Protein AF-A0A7V3F9A2-F1 (afdb_monomer_lite)

Secondary structure (DSSP, 8-state):
---HHHHHHHHHHHHHHHHHHHHHHHHHHH-STT--S-HHHHHHHHHHHHHHHHHHHHHTTT---HHHHHHHHHHHHHHHHHHHHHHHHHHHHHTTEEEEEETTTTEEEEEE-----HHHHHHHHHHHHHHHHHHHHHHHT-

Sequence (142 aa):
MTTRADKFRQAALAYVGLGILVILLTLVAGTSPQRGTPPLVGLLIGAVFVALFGVIMYAYGWVTSRWAKRAIAVLAGIFVFTNGLRTLQYFINFLGYRFELNFSAMKVAIHPSEFSFPIIFLICALLMAFITYMLARAAWDL

Foldseek 3Di:
DQDLLNLLLVLLVLLLVLLVVLLVLQVVLCPPPPDPDDVVVVSVVSNVCSVVLSVLSNCLVVDPDPVSVVVNLVVLVVVLVVLLVLLVQLQLVLVQWGWDCDPVVRDTDIHGHPGPPNVSSNVSSVSSVVSSVSSVVSSVVD

Structure (mmCIF, N/CA/C/O backbone):
data_AF-A0A7V3F9A2-F1
#
_entry.id   AF-A0A7V3F9A2-F1
#
loop_
_atom_site.group_PDB
_atom_site.id
_atom_site.type_symbol
_atom_site.label_atom_id
_atom_site.label_alt_id
_atom_site.label_comp_id
_atom_site.label_asym_id
_atom_site.label_entity_id
_atom_site.label_seq_id
_atom_site.pdbx_PDB_ins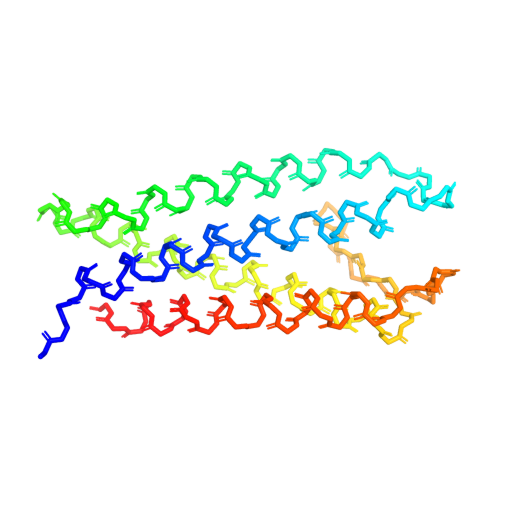_code
_atom_site.Cartn_x
_atom_site.Cartn_y
_atom_site.Cartn_z
_atom_site.occupancy
_atom_site.B_iso_or_equiv
_atom_site.auth_seq_id
_atom_site.auth_comp_id
_atom_site.auth_asym_id
_atom_site.auth_atom_id
_atom_site.pdbx_PDB_model_num
ATOM 1 N N . MET A 1 1 ? -15.171 16.436 15.450 1.00 48.03 1 MET A N 1
ATOM 2 C CA . MET A 1 1 ? -14.103 15.523 15.918 1.00 48.03 1 MET A CA 1
ATOM 3 C C . MET A 1 1 ? -14.335 14.156 15.286 1.00 48.03 1 MET A C 1
ATOM 5 O O . MET A 1 1 ? -15.351 13.550 15.584 1.00 48.03 1 MET A O 1
ATOM 9 N N . THR A 1 2 ? -13.472 13.689 14.380 1.00 59.34 2 THR A N 1
ATOM 10 C CA . THR A 1 2 ? -13.544 12.311 13.844 1.00 59.34 2 THR A CA 1
ATOM 11 C C . THR A 1 2 ? -12.987 11.340 14.880 1.00 59.34 2 THR A C 1
ATOM 13 O O . THR A 1 2 ? -11.871 11.559 15.364 1.00 59.34 2 THR A O 1
ATOM 16 N N . THR A 1 3 ? -13.721 10.284 15.228 1.00 71.12 3 THR A N 1
ATOM 17 C CA . THR A 1 3 ? -13.232 9.291 16.195 1.00 71.12 3 THR A CA 1
ATOM 18 C C . THR A 1 3 ? -12.093 8.463 15.588 1.00 71.12 3 THR A C 1
ATOM 20 O O . THR A 1 3 ? -11.932 8.403 14.367 1.00 71.12 3 THR A O 1
ATOM 23 N N . ARG A 1 4 ? -11.276 7.797 16.420 1.00 69.25 4 ARG A N 1
ATOM 24 C CA . ARG A 1 4 ? -10.210 6.900 15.922 1.00 69.25 4 ARG A CA 1
ATOM 25 C C . ARG A 1 4 ? -10.773 5.810 14.998 1.00 69.25 4 ARG A C 1
ATOM 27 O O . ARG A 1 4 ? -10.163 5.501 13.984 1.00 69.25 4 ARG A O 1
ATOM 34 N N . ALA A 1 5 ? -11.956 5.280 15.309 1.00 68.50 5 ALA A N 1
ATOM 35 C CA . ALA A 1 5 ? -12.634 4.292 14.475 1.00 68.50 5 ALA A CA 1
ATOM 36 C C . ALA A 1 5 ? -13.002 4.847 13.087 1.00 68.50 5 ALA A C 1
ATOM 38 O O . ALA A 1 5 ? -12.859 4.140 12.092 1.00 68.50 5 ALA A O 1
ATOM 39 N N . ASP A 1 6 ? -13.406 6.117 12.999 1.00 72.06 6 ASP A N 1
ATOM 40 C CA . ASP A 1 6 ? -13.754 6.750 11.722 1.00 72.06 6 ASP A CA 1
ATOM 41 C C . ASP A 1 6 ? -12.528 6.931 10.823 1.00 72.06 6 ASP A C 1
ATOM 43 O O . ASP A 1 6 ? -12.602 6.665 9.624 1.00 72.06 6 ASP A O 1
ATOM 47 N N . LYS A 1 7 ? -11.376 7.299 11.401 1.00 71.19 7 LYS A N 1
ATOM 48 C CA . LYS A 1 7 ? -10.107 7.391 10.658 1.00 71.19 7 LYS A CA 1
ATOM 49 C C . LYS A 1 7 ? -9.689 6.034 10.079 1.00 71.19 7 LYS A C 1
ATOM 51 O O . LYS A 1 7 ? -9.287 5.963 8.921 1.00 71.19 7 LYS A O 1
ATOM 56 N N . PHE A 1 8 ? -9.841 4.954 10.851 1.00 70.38 8 PHE A N 1
ATOM 57 C CA . PHE A 1 8 ? -9.556 3.586 10.396 1.00 70.38 8 PHE A CA 1
ATOM 58 C C . PHE A 1 8 ? -10.507 3.127 9.287 1.00 70.38 8 PHE A C 1
ATOM 60 O O . PHE A 1 8 ? -10.060 2.535 8.309 1.00 70.38 8 PHE A O 1
ATOM 67 N N . ARG A 1 9 ? -11.801 3.451 9.386 1.00 72.88 9 ARG A N 1
ATOM 68 C CA . ARG A 1 9 ? -12.787 3.154 8.333 1.00 72.88 9 ARG A CA 1
ATOM 69 C C . ARG A 1 9 ? -12.506 3.923 7.044 1.00 72.88 9 ARG A C 1
ATOM 71 O O . ARG A 1 9 ? -12.570 3.336 5.969 1.00 72.88 9 ARG A O 1
ATOM 78 N N . GLN A 1 10 ? -12.157 5.206 7.138 1.00 73.81 10 GLN A N 1
ATOM 79 C CA . GLN A 1 10 ? -11.775 6.011 5.973 1.00 73.81 10 GLN A CA 1
ATOM 80 C C . GLN A 1 10 ? -10.496 5.482 5.316 1.00 73.81 10 GLN A C 1
ATOM 82 O O . GLN A 1 10 ? -10.455 5.337 4.096 1.00 73.81 10 GLN A O 1
ATOM 87 N N . ALA A 1 11 ? -9.481 5.132 6.113 1.00 71.31 11 ALA A N 1
ATOM 88 C CA . ALA A 1 11 ? -8.258 4.515 5.610 1.00 71.31 11 ALA A CA 1
ATOM 89 C C . ALA A 1 11 ? -8.535 3.154 4.950 1.00 71.31 11 ALA A C 1
ATOM 91 O O . ALA A 1 11 ? -7.992 2.885 3.885 1.00 71.31 11 ALA A O 1
ATOM 92 N N . ALA A 1 12 ? -9.419 2.330 5.525 1.00 73.69 12 ALA A N 1
ATOM 93 C CA . ALA A 1 12 ? -9.822 1.044 4.957 1.00 73.69 12 ALA A CA 1
ATOM 94 C C . ALA A 1 12 ? -10.524 1.201 3.600 1.00 73.69 12 ALA A C 1
ATOM 96 O O . ALA A 1 12 ? -10.168 0.523 2.642 1.00 73.69 12 ALA A O 1
ATOM 97 N N . LEU A 1 13 ? -11.489 2.119 3.496 1.00 78.62 13 LEU A N 1
ATOM 98 C CA . LEU A 1 13 ? -12.211 2.376 2.246 1.00 78.62 13 LEU A CA 1
ATOM 99 C C . LEU A 1 13 ? -11.290 2.949 1.164 1.00 78.62 13 LEU A C 1
ATOM 101 O O . LEU A 1 13 ? -11.344 2.502 0.020 1.00 78.62 13 LEU A O 1
ATOM 105 N N . ALA A 1 14 ? -10.410 3.887 1.527 1.00 73.88 14 ALA A N 1
ATOM 106 C CA . ALA A 1 14 ? -9.406 4.425 0.614 1.00 73.88 14 ALA A CA 1
ATOM 107 C C . ALA A 1 14 ? -8.417 3.339 0.162 1.00 73.88 14 ALA A C 1
ATOM 109 O O . ALA A 1 14 ? -8.115 3.249 -1.024 1.00 73.88 14 ALA A O 1
ATOM 110 N N . TYR A 1 15 ? -7.963 2.478 1.079 1.00 73.50 15 TYR A N 1
ATOM 111 C CA . TYR A 1 15 ? -7.078 1.352 0.776 1.00 73.50 15 TYR A CA 1
ATOM 112 C C . TYR A 1 15 ? -7.727 0.361 -0.189 1.00 73.50 15 TYR A C 1
ATOM 114 O O . TYR A 1 15 ? -7.101 -0.041 -1.162 1.00 73.50 15 TYR A O 1
ATOM 122 N N . VAL A 1 16 ? -8.990 -0.005 0.045 1.00 78.75 16 VAL A N 1
ATOM 123 C CA . VAL A 1 16 ? -9.717 -0.937 -0.823 1.00 78.75 16 VAL A CA 1
ATOM 124 C C . VAL A 1 16 ? -9.981 -0.317 -2.191 1.00 78.75 16 VAL A C 1
ATOM 126 O O . VAL A 1 16 ? -9.628 -0.917 -3.202 1.00 78.75 16 VAL A O 1
ATOM 129 N N . GLY A 1 17 ? -10.538 0.896 -2.246 1.00 79.12 17 GLY A N 1
ATOM 130 C CA . GLY A 1 17 ? -10.870 1.556 -3.510 1.00 79.12 17 GLY A CA 1
ATOM 131 C C . GLY A 1 17 ? -9.638 1.851 -4.368 1.00 79.12 17 GLY A C 1
ATOM 132 O O . GLY A 1 17 ? -9.587 1.480 -5.541 1.00 79.12 17 GLY A O 1
ATOM 13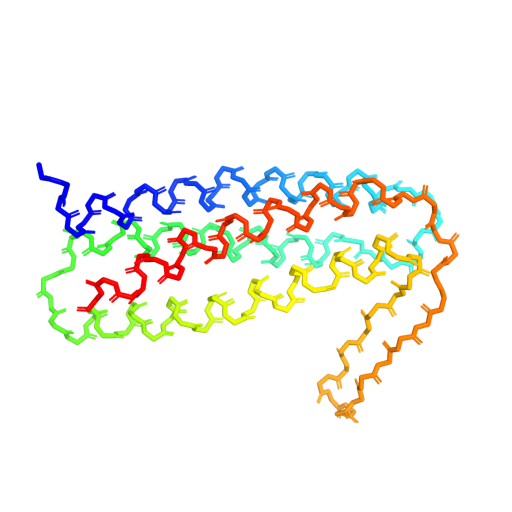3 N N . LEU A 1 18 ? -8.611 2.468 -3.778 1.00 79.38 18 LEU A N 1
ATOM 134 C CA . LEU A 1 18 ? -7.377 2.794 -4.494 1.00 79.38 18 LEU A CA 1
ATOM 135 C C . LEU A 1 18 ? -6.512 1.552 -4.734 1.00 79.38 18 LEU A C 1
ATOM 137 O O . LEU A 1 18 ? -5.855 1.465 -5.766 1.00 79.38 18 LEU A O 1
ATOM 141 N N . GLY A 1 19 ? -6.540 0.568 -3.835 1.00 76.06 19 GLY A N 1
ATOM 142 C CA . GLY A 1 19 ? -5.862 -0.714 -4.017 1.00 76.06 19 GLY A CA 1
ATOM 143 C C . GLY A 1 19 ? -6.425 -1.497 -5.201 1.00 76.06 19 GLY A C 1
ATOM 144 O O . GLY A 1 19 ? -5.654 -1.976 -6.031 1.00 76.06 19 GLY A O 1
ATOM 145 N N . ILE A 1 20 ? -7.755 -1.557 -5.347 1.00 78.62 20 ILE A N 1
ATOM 146 C CA . ILE A 1 20 ? -8.412 -2.137 -6.530 1.00 78.62 20 ILE A CA 1
ATOM 147 C C . ILE A 1 20 ? -7.992 -1.381 -7.795 1.00 78.62 20 ILE A C 1
ATOM 149 O O . ILE A 1 20 ? -7.623 -2.011 -8.785 1.00 78.62 20 ILE A O 1
ATOM 153 N N . LEU A 1 21 ? -7.972 -0.046 -7.762 1.00 79.25 21 LEU A N 1
ATOM 154 C CA . LEU A 1 21 ? -7.527 0.761 -8.899 1.00 79.25 21 LEU A CA 1
ATOM 155 C C . LEU A 1 21 ? -6.066 0.467 -9.284 1.00 79.25 21 LEU A C 1
ATOM 157 O O . LEU A 1 21 ? -5.774 0.264 -10.459 1.00 79.25 21 LEU A O 1
ATOM 161 N N . VAL A 1 22 ? -5.154 0.373 -8.312 1.00 75.31 22 VAL A N 1
ATOM 162 C CA . VAL A 1 22 ? -3.745 0.010 -8.550 1.00 75.31 22 VAL A CA 1
ATOM 163 C C . VAL A 1 22 ? -3.630 -1.393 -9.146 1.00 75.31 22 VAL A C 1
ATOM 165 O O . VAL A 1 22 ? -2.832 -1.596 -10.059 1.00 75.31 22 VAL A O 1
ATOM 168 N N . ILE A 1 23 ? -4.425 -2.356 -8.675 1.00 73.62 23 ILE A N 1
ATOM 169 C CA . ILE A 1 23 ? -4.472 -3.722 -9.221 1.00 73.62 23 ILE A CA 1
ATOM 170 C C . ILE A 1 23 ? -4.939 -3.695 -10.680 1.00 73.62 23 ILE A C 1
ATOM 172 O O . ILE A 1 23 ? -4.293 -4.312 -11.523 1.00 73.62 23 ILE A O 1
ATOM 176 N N . LEU A 1 24 ? -5.994 -2.942 -11.004 1.00 75.56 24 LEU A N 1
ATOM 177 C CA . LEU A 1 24 ? -6.493 -2.796 -12.377 1.00 75.56 24 LEU A CA 1
ATOM 178 C C . LEU A 1 24 ? -5.466 -2.122 -13.296 1.00 75.56 24 LEU A C 1
ATOM 180 O O . LEU A 1 24 ? -5.207 -2.611 -14.392 1.00 75.56 24 LEU A O 1
ATOM 184 N N . LEU A 1 25 ? -4.819 -1.046 -12.845 1.00 72.44 25 LEU A N 1
ATOM 185 C CA . LEU A 1 25 ? -3.764 -0.370 -13.609 1.00 72.44 25 LEU A CA 1
ATOM 186 C C . LEU A 1 25 ? -2.543 -1.274 -13.818 1.00 72.44 25 LEU A C 1
ATOM 188 O O . LEU A 1 25 ? -1.944 -1.294 -14.893 1.00 72.44 25 LEU A O 1
ATOM 192 N N . THR A 1 26 ? -2.200 -2.068 -12.805 1.00 69.00 26 THR A N 1
ATOM 193 C CA . THR A 1 26 ? -1.108 -3.044 -12.879 1.00 69.00 26 THR A CA 1
ATOM 194 C C . THR A 1 26 ? -1.469 -4.221 -13.788 1.00 69.00 26 THR A C 1
ATOM 196 O O . THR A 1 26 ? -0.589 -4.721 -14.483 1.00 69.00 26 THR A O 1
ATOM 199 N N . LEU A 1 27 ? -2.745 -4.630 -13.844 1.00 70.38 27 LEU A N 1
ATOM 200 C CA . LEU A 1 27 ? -3.263 -5.578 -14.835 1.00 70.38 27 LEU A CA 1
ATOM 201 C C . LEU A 1 27 ? -3.097 -5.018 -16.242 1.00 70.38 27 LEU A C 1
ATOM 203 O O . LEU A 1 27 ? -2.461 -5.679 -17.045 1.00 70.38 27 LEU A O 1
ATOM 207 N N . VAL A 1 28 ? -3.557 -3.794 -16.516 1.00 69.06 28 VAL A N 1
ATOM 208 C CA . VAL A 1 28 ? -3.415 -3.155 -17.839 1.00 69.06 28 VAL A CA 1
ATOM 209 C C . VAL A 1 28 ? -1.942 -3.060 -18.262 1.00 69.06 28 VAL A C 1
ATOM 211 O O . VAL A 1 28 ? -1.595 -3.392 -19.394 1.00 69.06 28 VAL A O 1
ATOM 214 N N . ALA A 1 29 ? -1.049 -2.686 -17.340 1.00 64.81 29 ALA A N 1
ATOM 215 C CA . ALA A 1 29 ? 0.394 -2.662 -17.592 1.00 64.81 29 ALA A CA 1
ATOM 216 C C . ALA A 1 29 ? 1.023 -4.067 -17.724 1.00 64.81 29 ALA A C 1
ATOM 218 O O . ALA A 1 29 ? 2.083 -4.219 -18.333 1.00 64.81 29 ALA A O 1
ATOM 219 N N . GLY A 1 30 ? 0.412 -5.087 -17.114 1.00 56.94 30 GLY A N 1
ATOM 220 C CA . GLY A 1 30 ? 0.852 -6.484 -17.107 1.00 56.94 30 GLY A CA 1
ATOM 221 C C . GLY A 1 30 ? 0.319 -7.319 -18.272 1.00 56.94 30 GLY A C 1
ATOM 222 O O . GLY A 1 30 ? 0.979 -8.270 -18.669 1.00 56.94 30 GLY A O 1
ATOM 223 N N . THR A 1 31 ? -0.825 -6.947 -18.850 1.00 51.38 31 THR A N 1
ATOM 224 C CA . THR A 1 31 ? -1.427 -7.557 -20.046 1.00 51.38 31 THR A CA 1
ATOM 225 C C . THR A 1 31 ? -0.766 -7.098 -21.346 1.00 51.38 31 THR A C 1
ATOM 227 O O . THR A 1 31 ? -1.183 -7.524 -22.420 1.00 51.38 31 THR A O 1
ATOM 230 N N . SER A 1 32 ? 0.269 -6.248 -21.278 1.00 45.72 32 SER A N 1
ATOM 231 C CA . SER A 1 32 ? 1.131 -5.995 -22.433 1.00 45.72 32 SER A CA 1
ATOM 232 C C . SER A 1 32 ? 1.780 -7.321 -22.874 1.00 45.72 32 SER A C 1
ATOM 234 O O . SER A 1 32 ? 2.395 -7.978 -22.026 1.00 45.72 32 SER A O 1
ATOM 236 N N . PRO A 1 33 ? 1.704 -7.710 -24.165 1.00 42.62 33 PRO A N 1
ATOM 237 C CA . PRO A 1 33 ? 2.153 -9.012 -24.689 1.00 42.62 33 PRO A CA 1
ATOM 238 C C . PRO A 1 33 ? 3.617 -9.392 -24.413 1.00 42.62 33 PRO A C 1
ATOM 240 O O . PRO A 1 33 ? 4.045 -10.491 -24.743 1.00 42.62 33 PRO A O 1
ATOM 243 N N . GLN A 1 34 ? 4.406 -8.482 -23.848 1.00 47.62 34 GLN A N 1
ATOM 244 C CA . GLN A 1 34 ? 5.852 -8.602 -23.714 1.00 47.62 34 GLN A CA 1
ATOM 245 C C . GLN A 1 34 ? 6.295 -9.127 -22.329 1.00 47.62 34 GLN A C 1
ATOM 247 O O . GLN A 1 34 ? 7.471 -9.433 -22.141 1.00 47.62 34 GLN A O 1
ATOM 252 N N . ARG A 1 35 ? 5.402 -9.253 -21.331 1.00 53.84 35 ARG A N 1
ATOM 253 C CA . ARG A 1 35 ? 5.770 -9.761 -19.992 1.00 53.84 35 ARG A CA 1
ATOM 254 C C . ARG A 1 35 ? 5.573 -11.273 -19.883 1.00 53.84 35 ARG A C 1
ATOM 256 O O . ARG A 1 35 ? 4.499 -11.743 -19.532 1.00 53.84 35 ARG A O 1
ATOM 263 N N . GLY A 1 36 ? 6.642 -12.034 -20.116 1.00 46.91 36 GLY A N 1
ATOM 264 C CA . GLY A 1 36 ? 6.708 -13.497 -19.959 1.00 46.91 36 GLY A CA 1
ATOM 265 C C . GLY A 1 36 ? 6.582 -14.043 -18.523 1.00 46.91 36 GLY A C 1
ATOM 266 O O . GLY A 1 36 ? 7.077 -15.129 -18.242 1.00 46.91 36 GLY A O 1
ATOM 267 N N . THR A 1 37 ? 5.949 -13.324 -17.595 1.00 46.97 37 THR A N 1
ATOM 268 C CA . THR A 1 37 ? 5.623 -13.817 -16.246 1.00 46.97 37 THR A CA 1
ATOM 269 C C . THR A 1 37 ? 4.122 -13.711 -16.027 1.00 46.97 37 THR A C 1
ATOM 271 O O . THR A 1 37 ? 3.580 -12.648 -16.306 1.00 46.97 37 THR A O 1
ATOM 274 N N . PRO A 1 38 ? 3.429 -14.751 -15.515 1.00 47.91 38 PRO A N 1
ATOM 275 C CA . PRO A 1 38 ? 1.983 -14.705 -15.332 1.00 47.91 38 PRO A CA 1
ATOM 276 C C . PRO A 1 38 ? 1.649 -13.626 -14.287 1.00 47.91 38 PRO A C 1
ATOM 278 O O . PRO A 1 38 ? 1.859 -13.839 -13.089 1.00 47.91 38 PRO A O 1
ATOM 281 N N . PRO A 1 39 ? 1.122 -12.459 -14.704 1.00 58.69 39 PRO A N 1
ATOM 282 C CA . PRO A 1 39 ? 0.916 -11.317 -13.812 1.00 58.69 39 PRO A CA 1
ATOM 283 C C . PRO A 1 39 ? -0.221 -11.592 -12.808 1.00 58.69 39 PRO A C 1
ATOM 285 O O . PRO A 1 39 ? -0.319 -10.954 -11.761 1.00 58.69 39 PRO A O 1
ATOM 288 N N . LEU A 1 40 ? -1.039 -12.608 -13.092 1.00 58.03 40 LEU A N 1
ATOM 289 C CA . LEU A 1 40 ? -2.226 -13.009 -12.347 1.00 58.03 40 LEU A CA 1
ATOM 290 C C . LEU A 1 40 ? -1.949 -13.448 -10.908 1.00 58.03 40 LEU A C 1
ATOM 292 O O . LEU A 1 40 ? -2.700 -13.056 -10.024 1.00 58.03 40 LEU A O 1
ATOM 296 N N . VAL A 1 41 ? -0.882 -14.209 -10.636 1.00 56.91 41 VAL A N 1
ATOM 297 C CA . VAL A 1 41 ? -0.631 -14.725 -9.273 1.00 56.91 41 VAL A CA 1
ATOM 298 C C . VAL A 1 41 ? -0.251 -13.586 -8.323 1.00 56.91 41 VAL A C 1
ATOM 300 O O . VAL A 1 41 ? -0.811 -13.470 -7.236 1.00 56.91 41 VAL A O 1
ATOM 303 N N . GLY A 1 42 ? 0.633 -12.681 -8.754 1.00 58.38 42 GLY A N 1
ATOM 304 C CA . GLY A 1 42 ? 1.014 -11.502 -7.966 1.00 58.38 42 GLY A CA 1
ATOM 305 C C . GLY A 1 42 ? -0.131 -10.498 -7.773 1.00 58.38 42 GLY A C 1
ATOM 306 O O . GLY A 1 42 ? -0.178 -9.805 -6.754 1.00 58.38 42 GLY A O 1
ATOM 307 N N . LEU A 1 43 ? -1.064 -10.441 -8.727 1.00 64.62 43 LEU A N 1
ATOM 308 C CA . LEU A 1 43 ? -2.272 -9.615 -8.663 1.00 64.62 43 LEU A CA 1
ATOM 309 C C . LEU A 1 43 ? -3.353 -10.223 -7.770 1.00 64.62 43 LEU A C 1
ATOM 311 O O . LEU A 1 43 ? -3.956 -9.492 -6.992 1.00 64.62 43 LEU A O 1
ATOM 315 N N . LEU A 1 44 ? -3.545 -11.544 -7.810 1.00 65.44 44 LEU A N 1
ATOM 316 C CA . LEU A 1 44 ? -4.435 -12.278 -6.907 1.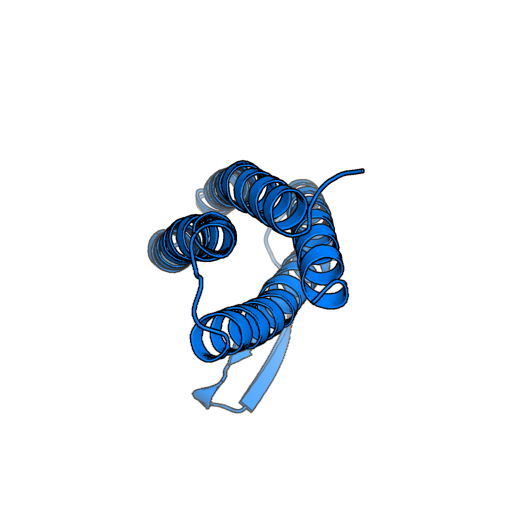00 65.44 44 LEU A CA 1
ATOM 317 C C . LEU A 1 44 ? -3.975 -12.150 -5.458 1.00 65.44 44 LEU A C 1
ATOM 319 O O . LEU A 1 44 ? -4.779 -11.827 -4.588 1.00 65.44 44 LEU A O 1
ATOM 323 N N . ILE A 1 45 ? -2.673 -12.317 -5.210 1.00 65.38 45 ILE A N 1
ATOM 324 C CA . ILE A 1 45 ? -2.085 -12.080 -3.889 1.00 65.38 45 ILE A CA 1
ATOM 325 C C . ILE A 1 45 ? -2.366 -10.633 -3.457 1.00 65.38 45 ILE A C 1
ATOM 327 O O . ILE A 1 45 ? -2.873 -10.410 -2.361 1.00 65.38 45 ILE A O 1
ATOM 331 N N . GLY A 1 46 ? -2.128 -9.654 -4.337 1.00 64.75 46 GLY A N 1
ATOM 332 C CA . GLY A 1 46 ? -2.449 -8.247 -4.077 1.00 64.75 46 GLY A CA 1
ATOM 333 C C . GLY A 1 46 ? -3.924 -8.009 -3.731 1.00 64.75 46 GLY A C 1
ATOM 334 O O . GLY A 1 46 ? -4.211 -7.340 -2.744 1.00 64.75 46 GLY A O 1
ATOM 335 N N . ALA A 1 47 ? -4.857 -8.590 -4.486 1.00 67.75 47 ALA A N 1
ATOM 336 C CA . ALA A 1 47 ? -6.297 -8.445 -4.272 1.00 67.75 47 ALA A CA 1
ATOM 337 C C . ALA A 1 47 ? -6.760 -9.054 -2.943 1.00 67.75 47 ALA A C 1
ATOM 339 O O . ALA A 1 47 ? -7.538 -8.435 -2.217 1.00 67.75 47 ALA A O 1
ATOM 340 N N . VAL A 1 48 ? -6.237 -10.232 -2.592 1.00 72.31 48 VAL A N 1
ATOM 341 C CA . VAL A 1 48 ? -6.514 -10.891 -1.308 1.00 72.31 48 VAL A CA 1
ATOM 342 C C . VAL A 1 48 ? -5.997 -10.045 -0.147 1.00 72.31 48 VAL A C 1
ATOM 344 O O . VAL A 1 48 ? -6.720 -9.846 0.829 1.00 72.31 48 VAL A O 1
ATOM 347 N N . PHE A 1 49 ? -4.792 -9.480 -0.265 1.00 68.31 49 PHE A N 1
ATOM 348 C CA . PHE A 1 49 ? -4.256 -8.557 0.736 1.00 68.31 49 PHE A CA 1
ATOM 349 C C . PHE A 1 49 ? -5.104 -7.287 0.865 1.00 68.31 49 PHE A C 1
ATOM 351 O O . PHE A 1 49 ? -5.393 -6.870 1.986 1.00 68.31 49 PHE A O 1
ATOM 358 N N . VAL A 1 50 ? -5.563 -6.718 -0.257 1.00 75.50 50 VAL A N 1
ATOM 359 C CA . VAL A 1 50 ? -6.457 -5.551 -0.268 1.00 75.50 50 VAL A CA 1
ATOM 360 C C . VAL A 1 50 ? -7.769 -5.828 0.464 1.00 75.50 50 VAL A C 1
ATOM 362 O O . VAL A 1 50 ? -8.163 -5.055 1.341 1.00 75.50 50 VAL A O 1
ATOM 365 N N . ALA A 1 51 ? -8.406 -6.958 0.163 1.00 75.50 51 ALA A N 1
ATOM 366 C CA . ALA A 1 51 ? -9.663 -7.361 0.781 1.00 75.50 51 ALA A CA 1
ATOM 367 C C . ALA A 1 51 ? -9.510 -7.670 2.280 1.00 75.50 51 ALA A C 1
ATOM 369 O O . ALA A 1 51 ? -10.240 -7.109 3.099 1.00 75.50 51 ALA A O 1
ATOM 370 N N . LEU A 1 52 ? -8.538 -8.511 2.657 1.00 75.25 52 LEU A N 1
ATOM 371 C CA . LEU A 1 52 ? -8.295 -8.882 4.056 1.00 75.25 52 LEU A CA 1
ATOM 372 C C . LEU A 1 52 ? -7.994 -7.655 4.912 1.00 75.25 52 LEU A C 1
ATOM 374 O O . LEU A 1 52 ? -8.542 -7.499 6.001 1.00 75.25 52 LEU A O 1
ATOM 378 N N . PHE A 1 53 ? -7.151 -6.759 4.410 1.00 71.25 53 PHE A N 1
ATOM 379 C CA . PHE A 1 53 ? -6.772 -5.569 5.148 1.00 71.25 53 PHE A CA 1
ATOM 380 C C . PHE A 1 53 ? -7.925 -4.573 5.288 1.00 71.25 53 PHE A C 1
ATOM 382 O O . PHE A 1 53 ? -8.140 -4.036 6.377 1.00 71.25 53 PHE A O 1
ATOM 389 N N . GLY A 1 54 ? -8.704 -4.367 4.221 1.00 72.69 54 GLY A N 1
ATOM 390 C CA . GLY A 1 54 ? -9.920 -3.559 4.275 1.00 72.69 54 GLY A CA 1
ATOM 391 C C . GLY A 1 54 ? -10.865 -4.028 5.379 1.00 72.69 54 GLY A C 1
ATOM 392 O O . GLY A 1 54 ? -11.327 -3.221 6.185 1.00 72.69 54 GLY A O 1
ATOM 393 N N . VAL A 1 55 ? -11.075 -5.343 5.479 1.00 79.25 55 VAL A N 1
ATOM 394 C CA . VAL A 1 55 ? -11.918 -5.952 6.517 1.00 79.25 55 VAL A CA 1
ATOM 395 C C . VAL A 1 55 ? -11.316 -5.775 7.915 1.00 79.25 55 VAL A C 1
ATOM 397 O O . VAL A 1 55 ? -12.021 -5.343 8.826 1.00 79.25 55 VAL A O 1
ATOM 400 N N . ILE A 1 56 ? -10.019 -6.047 8.098 1.00 74.31 56 ILE A N 1
ATOM 401 C CA . ILE A 1 56 ? -9.341 -5.951 9.405 1.00 74.31 56 ILE A CA 1
ATOM 402 C C . ILE A 1 56 ? -9.361 -4.513 9.944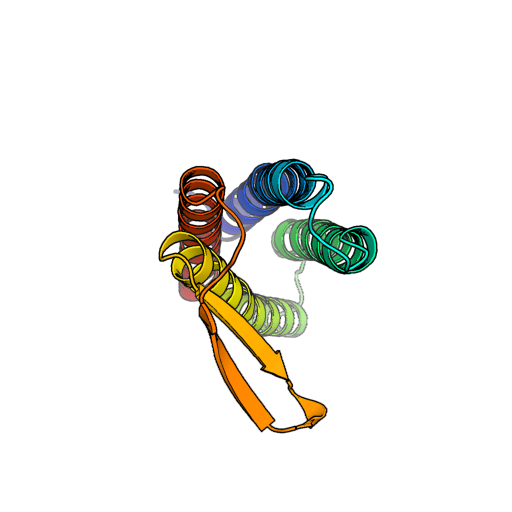 1.00 74.31 56 ILE A C 1
ATOM 404 O O . ILE A 1 56 ? -9.673 -4.290 11.115 1.00 74.31 56 ILE A O 1
ATOM 408 N N . MET A 1 57 ? -9.074 -3.523 9.095 1.00 72.06 57 MET A N 1
ATOM 409 C CA . MET A 1 57 ? -9.095 -2.110 9.485 1.00 72.06 57 MET A CA 1
ATOM 410 C C . MET A 1 57 ? -10.512 -1.609 9.754 1.00 72.06 57 MET A C 1
ATOM 412 O O . MET A 1 57 ? -10.724 -0.848 10.698 1.00 72.06 57 MET A O 1
ATOM 416 N N . TYR A 1 58 ? -11.497 -2.054 8.971 1.00 74.50 58 TYR A N 1
ATOM 417 C CA . TYR A 1 58 ? -12.898 -1.713 9.208 1.00 74.50 58 TYR A CA 1
ATOM 418 C C . TYR A 1 58 ? -13.406 -2.293 10.538 1.00 74.50 58 TYR A C 1
ATOM 420 O O . TYR A 1 58 ? -14.102 -1.609 11.297 1.00 74.50 58 TYR A O 1
ATOM 428 N N . ALA A 1 59 ? -12.989 -3.520 10.866 1.00 72.00 59 ALA A N 1
ATOM 429 C CA . ALA A 1 59 ? -13.334 -4.204 12.108 1.00 72.00 59 ALA A CA 1
ATOM 430 C C . ALA A 1 59 ? -12.744 -3.531 13.361 1.00 72.00 59 ALA A C 1
ATOM 432 O O . ALA A 1 59 ? -13.277 -3.725 14.454 1.00 72.00 59 ALA A O 1
ATOM 433 N N . TYR A 1 60 ? -11.712 -2.684 13.235 1.00 69.62 60 TYR A N 1
ATOM 434 C CA . TYR A 1 60 ? -11.097 -1.969 14.364 1.00 69.62 60 TYR A CA 1
ATOM 435 C C . TYR A 1 60 ? -12.113 -1.185 15.213 1.00 69.62 60 TYR A C 1
ATOM 437 O O . TYR A 1 60 ? -11.989 -1.118 16.436 1.00 69.62 60 TYR A O 1
ATOM 445 N N . GLY A 1 61 ? -13.158 -0.634 14.583 1.00 66.25 61 GLY A N 1
ATOM 446 C CA . GLY A 1 61 ? -14.224 0.086 15.285 1.00 66.25 61 GLY A CA 1
ATOM 447 C C . GLY A 1 61 ? -15.123 -0.792 16.164 1.00 66.25 61 GLY A C 1
ATOM 448 O O . GLY A 1 61 ? -15.834 -0.257 17.009 1.00 66.25 61 GLY A O 1
ATOM 449 N N . TRP A 1 62 ? -15.116 -2.112 15.969 1.00 69.50 62 TRP A N 1
ATOM 450 C CA . TRP A 1 62 ? -15.968 -3.076 16.684 1.00 69.50 62 TRP A CA 1
ATOM 451 C C . TRP A 1 62 ? -15.185 -3.928 17.689 1.00 69.50 62 TRP A C 1
ATOM 453 O O . TRP A 1 62 ? -15.769 -4.598 18.539 1.00 69.50 62 TRP A O 1
ATOM 463 N N . VAL A 1 63 ? -13.853 -3.880 17.636 1.00 75.25 63 VAL A N 1
ATOM 464 C CA . VAL A 1 63 ? -12.985 -4.603 18.562 1.00 75.25 63 VAL A CA 1
ATOM 465 C C . VAL A 1 63 ? -12.944 -3.887 19.914 1.00 75.25 63 VAL A C 1
ATOM 467 O O . VAL A 1 63 ? -12.446 -2.768 20.040 1.00 75.25 63 VAL A O 1
ATOM 470 N N . THR A 1 64 ? -13.420 -4.556 20.963 1.00 72.44 64 THR A N 1
ATOM 471 C CA . THR A 1 64 ? -13.400 -4.047 22.348 1.00 72.44 64 THR A CA 1
ATOM 472 C C . THR A 1 64 ? -12.144 -4.475 23.117 1.00 72.44 64 THR A C 1
ATOM 474 O O . THR A 1 64 ? -11.654 -3.730 23.967 1.00 72.44 64 THR A O 1
ATOM 477 N N . SER A 1 65 ? -11.561 -5.629 22.775 1.00 77.88 65 SER A N 1
ATOM 478 C CA . SER A 1 65 ? -10.369 -6.178 23.436 1.00 77.88 65 SER A CA 1
ATOM 479 C C . SER A 1 65 ? -9.093 -5.383 23.120 1.00 77.88 65 SER A C 1
ATOM 481 O O . SER A 1 65 ? -8.739 -5.173 21.957 1.00 77.88 65 SER A O 1
ATOM 483 N N . ARG A 1 66 ? -8.345 -4.979 24.161 1.00 76.88 66 ARG A N 1
ATOM 484 C CA . ARG A 1 66 ? -7.071 -4.237 24.024 1.00 76.88 66 ARG A CA 1
ATOM 485 C C . ARG A 1 66 ? -5.998 -5.027 23.270 1.00 76.88 66 ARG A C 1
ATOM 487 O O . ARG A 1 66 ? -5.223 -4.431 22.527 1.00 76.88 66 ARG A O 1
ATOM 494 N N . TRP A 1 67 ? -5.955 -6.347 23.445 1.00 76.38 67 TRP A N 1
ATOM 495 C CA . TRP A 1 67 ? -4.992 -7.216 22.760 1.00 76.38 67 TRP A CA 1
ATOM 496 C C . TRP A 1 67 ? -5.219 -7.242 21.249 1.00 76.38 67 TRP A C 1
ATOM 498 O O . TRP A 1 67 ? -4.275 -7.080 20.480 1.00 76.38 67 TRP A O 1
ATOM 508 N N . ALA A 1 68 ? -6.475 -7.345 20.820 1.00 76.00 68 ALA A N 1
ATOM 509 C CA . ALA A 1 68 ? -6.824 -7.331 19.405 1.00 76.00 68 ALA A CA 1
ATOM 510 C C . ALA A 1 68 ? -6.531 -5.968 18.747 1.00 76.00 68 ALA A C 1
ATOM 512 O O . ALA A 1 68 ? -6.046 -5.925 17.620 1.00 76.00 68 ALA A O 1
ATOM 513 N N . LYS A 1 69 ? -6.699 -4.849 19.469 1.00 74.62 69 LYS A N 1
ATOM 514 C CA . LYS A 1 69 ? -6.275 -3.522 18.978 1.00 74.62 69 LYS A CA 1
ATOM 515 C C . LYS A 1 69 ? -4.764 -3.431 18.750 1.00 74.62 69 LYS A C 1
ATOM 517 O O . LYS A 1 69 ? -4.341 -2.889 17.734 1.00 74.62 69 LYS A O 1
ATOM 522 N N . ARG A 1 70 ? -3.953 -3.994 19.655 1.00 77.31 70 ARG A N 1
ATOM 523 C CA . ARG A 1 70 ? -2.488 -4.067 19.492 1.00 77.31 70 ARG A CA 1
ATOM 524 C C . ARG A 1 70 ? -2.085 -4.941 18.305 1.00 77.31 70 ARG A C 1
ATOM 526 O O . ARG A 1 70 ? -1.180 -4.572 17.570 1.00 77.31 70 ARG A O 1
ATOM 533 N N . ALA A 1 71 ? -2.767 -6.062 18.083 1.00 79.31 71 ALA A N 1
ATOM 534 C CA . ALA A 1 71 ? -2.510 -6.903 16.914 1.00 79.31 71 ALA A CA 1
ATOM 535 C C . ALA A 1 71 ? -2.803 -6.155 15.600 1.00 79.31 71 ALA A C 1
ATOM 537 O O . ALA A 1 71 ? -1.979 -6.174 14.688 1.00 79.31 71 ALA A O 1
ATOM 538 N N . ILE A 1 72 ? -3.923 -5.424 15.528 1.00 78.06 72 ILE A N 1
ATOM 539 C CA . ILE A 1 72 ? -4.269 -4.591 14.364 1.00 78.06 72 ILE A CA 1
ATOM 540 C C . ILE A 1 72 ? -3.226 -3.484 14.146 1.00 78.06 72 ILE A C 1
ATOM 542 O O . ILE A 1 72 ? -2.848 -3.229 13.007 1.00 78.06 72 ILE A O 1
ATOM 546 N N . ALA A 1 73 ? -2.708 -2.880 15.220 1.00 76.38 73 ALA A N 1
ATOM 547 C CA . ALA A 1 73 ? -1.631 -1.892 15.152 1.00 76.38 73 ALA A CA 1
ATOM 548 C C . ALA A 1 73 ? -0.349 -2.451 14.516 1.00 76.38 73 ALA A C 1
ATOM 550 O O . ALA A 1 73 ? 0.210 -1.852 13.598 1.00 76.38 73 ALA A O 1
ATOM 551 N N . VAL A 1 74 ? 0.099 -3.622 14.979 1.00 80.88 74 VAL A N 1
ATOM 552 C CA . VAL A 1 74 ? 1.301 -4.288 14.453 1.00 80.88 74 VAL A CA 1
ATOM 553 C C . VAL A 1 74 ? 1.114 -4.656 12.985 1.00 80.88 74 VAL A C 1
ATOM 555 O O . VAL A 1 74 ? 1.994 -4.389 12.166 1.00 80.88 74 VAL A O 1
ATOM 558 N N . LEU A 1 75 ? -0.050 -5.210 12.635 1.00 79.50 75 LEU A N 1
ATOM 559 C CA . LEU A 1 75 ? -0.389 -5.517 11.249 1.00 79.50 75 LEU A CA 1
ATOM 560 C C . LEU A 1 75 ? -0.353 -4.252 10.390 1.00 79.50 75 LEU A C 1
ATOM 562 O O . LEU A 1 75 ? 0.323 -4.248 9.366 1.00 79.50 75 LEU A O 1
ATOM 566 N N . ALA A 1 76 ? -0.992 -3.162 10.824 1.00 76.00 76 ALA A N 1
ATOM 567 C CA . ALA A 1 76 ? -0.958 -1.884 10.117 1.00 76.00 76 ALA A CA 1
ATOM 568 C C . ALA A 1 76 ? 0.482 -1.396 9.876 1.00 76.00 76 ALA A C 1
ATOM 570 O O . ALA A 1 76 ? 0.789 -0.968 8.767 1.00 76.00 76 ALA A O 1
ATOM 571 N N . GLY A 1 77 ? 1.386 -1.536 10.852 1.00 78.31 77 GLY A N 1
ATOM 572 C CA . GLY A 1 77 ? 2.808 -1.208 10.690 1.00 78.31 77 GLY A CA 1
ATOM 573 C C . GLY A 1 77 ? 3.524 -2.055 9.629 1.00 78.31 77 GLY A C 1
ATOM 574 O O . GLY A 1 77 ? 4.191 -1.512 8.747 1.00 78.31 77 GLY A O 1
ATOM 575 N N . ILE A 1 78 ? 3.333 -3.379 9.648 1.00 82.50 78 ILE A N 1
ATOM 576 C CA . ILE A 1 78 ? 3.864 -4.288 8.612 1.00 82.50 78 ILE A CA 1
ATOM 577 C C . ILE A 1 78 ? 3.312 -3.904 7.230 1.00 82.50 78 ILE A C 1
ATOM 579 O O . ILE A 1 78 ? 4.024 -3.935 6.221 1.00 82.50 78 ILE A O 1
ATOM 583 N N . PHE A 1 79 ? 2.049 -3.487 7.172 1.00 76.94 79 PHE A N 1
ATOM 584 C CA . PHE A 1 79 ? 1.426 -3.035 5.937 1.00 76.94 79 PHE A CA 1
ATOM 585 C C . PHE A 1 79 ? 1.978 -1.703 5.439 1.00 76.94 79 PHE A C 1
ATOM 587 O O . PHE A 1 79 ? 2.222 -1.584 4.241 1.00 76.94 79 PHE A O 1
ATOM 594 N N . VAL A 1 80 ? 2.244 -0.725 6.308 1.00 81.56 80 VAL A N 1
ATOM 595 C CA . VAL A 1 80 ? 2.948 0.507 5.907 1.00 81.56 80 VAL A CA 1
ATOM 596 C C . VAL A 1 80 ? 4.272 0.148 5.232 1.00 81.56 80 VAL A C 1
ATOM 598 O O . VAL A 1 80 ? 4.564 0.637 4.143 1.00 81.56 80 VAL A O 1
ATOM 601 N N . PHE A 1 81 ? 5.040 -0.762 5.836 1.00 82.75 81 PHE A N 1
ATOM 602 C CA . PHE A 1 81 ? 6.337 -1.170 5.305 1.00 82.75 81 PHE A CA 1
ATOM 603 C C . PHE A 1 81 ? 6.226 -1.859 3.935 1.00 82.75 81 PHE A C 1
ATOM 605 O O . PHE A 1 81 ? 6.895 -1.470 2.978 1.00 82.75 81 PHE A O 1
ATOM 612 N N . THR A 1 82 ? 5.338 -2.847 3.801 1.00 79.69 82 THR A N 1
ATOM 613 C CA . THR A 1 82 ? 5.159 -3.5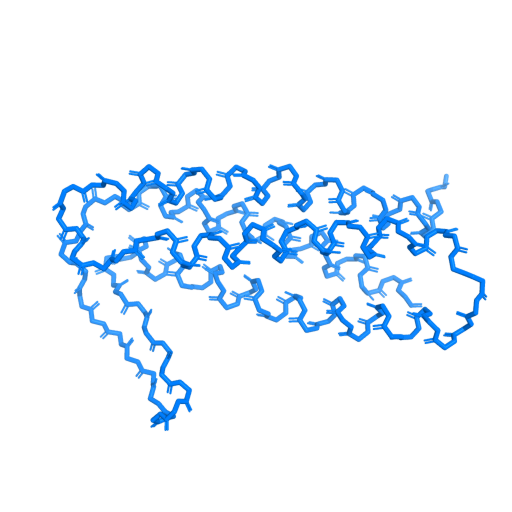96 2.542 1.00 79.69 82 THR A CA 1
ATOM 614 C C . THR A 1 82 ? 4.573 -2.743 1.410 1.00 79.69 82 THR A C 1
ATOM 616 O O . THR A 1 82 ? 5.030 -2.849 0.270 1.00 79.69 82 THR A O 1
ATOM 619 N N . ASN A 1 83 ? 3.618 -1.850 1.698 1.00 79.69 83 ASN A N 1
ATOM 620 C CA . ASN A 1 83 ? 3.093 -0.901 0.708 1.00 79.69 83 ASN A CA 1
ATOM 621 C C . ASN A 1 83 ? 4.147 0.157 0.324 1.00 79.69 83 ASN A C 1
ATOM 623 O O . ASN A 1 83 ? 4.232 0.542 -0.845 1.00 79.69 83 ASN A O 1
ATOM 627 N N . GLY A 1 84 ? 5.010 0.559 1.264 1.00 81.19 84 GLY A N 1
ATOM 628 C CA . GLY A 1 84 ? 6.168 1.418 1.007 1.00 81.19 84 GLY A CA 1
ATOM 629 C C . GLY A 1 84 ? 7.176 0.780 0.047 1.00 81.19 84 GLY A C 1
ATOM 630 O O . GLY A 1 84 ? 7.560 1.400 -0.944 1.00 81.19 84 GLY A O 1
ATOM 631 N N . LEU A 1 85 ? 7.529 -0.493 0.256 1.00 81.69 85 LEU A N 1
ATOM 632 C CA . LEU A 1 85 ? 8.382 -1.239 -0.681 1.00 81.69 85 LEU A CA 1
ATOM 633 C C . LEU A 1 85 ? 7.764 -1.333 -2.079 1.00 81.69 85 LEU A C 1
ATOM 635 O O . LEU A 1 85 ? 8.462 -1.201 -3.083 1.00 81.69 85 LEU A O 1
ATOM 639 N N . ARG A 1 86 ? 6.445 -1.516 -2.162 1.00 77.62 86 ARG A N 1
ATOM 640 C CA . ARG A 1 86 ? 5.739 -1.583 -3.446 1.00 77.62 86 ARG A CA 1
ATOM 641 C C . ARG A 1 86 ? 5.662 -0.225 -4.147 1.00 77.62 86 ARG A C 1
ATOM 643 O O . ARG A 1 86 ? 5.767 -0.161 -5.368 1.00 77.62 86 ARG A O 1
ATOM 650 N N . THR A 1 87 ? 5.549 0.855 -3.377 1.00 83.31 87 THR A N 1
ATOM 651 C CA . THR A 1 87 ? 5.667 2.234 -3.873 1.00 83.31 87 THR A CA 1
ATOM 652 C C . THR A 1 87 ? 7.042 2.457 -4.495 1.00 83.31 87 THR A C 1
ATOM 654 O O . THR A 1 87 ? 7.135 2.917 -5.632 1.00 83.31 87 THR A O 1
ATOM 657 N N . LEU A 1 88 ? 8.103 2.057 -3.786 1.00 83.25 88 LEU A N 1
ATOM 658 C CA . LEU A 1 88 ? 9.475 2.137 -4.278 1.00 83.25 88 LEU A CA 1
ATOM 659 C C . LEU A 1 88 ? 9.660 1.311 -5.557 1.00 83.25 88 LEU A C 1
ATOM 661 O O . LEU A 1 88 ? 10.226 1.804 -6.525 1.00 83.25 88 LEU A O 1
ATOM 665 N N . GLN A 1 89 ? 9.126 0.090 -5.598 1.00 78.12 89 GLN A N 1
ATOM 666 C CA . GLN A 1 89 ? 9.176 -0.756 -6.788 1.00 78.12 89 GLN A CA 1
ATOM 667 C C . GLN A 1 89 ? 8.504 -0.093 -8.000 1.00 78.12 89 GLN A C 1
ATOM 669 O O . GLN A 1 89 ? 9.076 -0.095 -9.088 1.00 78.12 89 GLN A O 1
ATOM 674 N N . TYR A 1 90 ? 7.319 0.505 -7.835 1.00 78.56 90 TYR A N 1
ATOM 675 C CA . TYR A 1 90 ? 6.658 1.235 -8.920 1.00 78.56 90 TYR A CA 1
ATOM 676 C C . TYR A 1 90 ? 7.433 2.485 -9.343 1.00 78.56 90 TYR A C 1
ATOM 678 O O . TYR A 1 90 ? 7.520 2.765 -10.535 1.00 78.56 90 TYR A O 1
ATOM 686 N N . PHE A 1 91 ? 8.054 3.195 -8.404 1.00 82.50 91 PHE A N 1
ATOM 687 C CA . PHE A 1 91 ? 8.895 4.345 -8.725 1.00 82.50 91 PHE A CA 1
ATOM 688 C C . PHE A 1 91 ? 10.150 3.945 -9.517 1.00 82.50 91 PHE A C 1
ATOM 690 O O . PHE A 1 91 ? 10.473 4.569 -10.522 1.00 82.50 91 PHE A O 1
ATOM 697 N N . ILE A 1 92 ? 10.818 2.856 -9.129 1.00 79.56 92 ILE A N 1
ATOM 698 C CA . ILE A 1 92 ? 11.977 2.321 -9.857 1.00 79.56 92 ILE A CA 1
ATOM 699 C C . ILE A 1 92 ? 11.558 1.855 -11.265 1.00 79.56 92 ILE A C 1
ATOM 701 O O . ILE A 1 92 ? 12.232 2.182 -12.241 1.00 79.56 92 ILE A O 1
ATOM 705 N N . ASN A 1 93 ? 10.393 1.207 -11.390 1.00 76.88 93 ASN A N 1
ATOM 706 C CA . ASN A 1 93 ? 9.808 0.837 -12.685 1.00 76.88 93 ASN A CA 1
ATOM 707 C C . ASN A 1 93 ? 9.486 2.055 -13.566 1.00 76.88 93 ASN A C 1
ATOM 709 O O . ASN A 1 93 ? 9.649 1.980 -14.783 1.00 76.88 93 ASN A O 1
ATOM 713 N N . PHE A 1 94 ? 9.062 3.180 -12.980 1.00 79.56 94 PHE A N 1
ATOM 714 C CA . PHE A 1 94 ? 8.884 4.444 -13.703 1.00 79.56 94 PHE A CA 1
ATOM 715 C C . PHE A 1 94 ? 10.208 4.994 -14.243 1.00 79.56 94 PHE A C 1
ATOM 717 O O . PHE A 1 94 ? 10.255 5.432 -15.390 1.00 79.56 94 PHE A O 1
ATOM 724 N N . LEU A 1 95 ? 11.287 4.911 -13.460 1.00 82.75 95 LEU A N 1
ATOM 725 C CA . LEU A 1 95 ? 12.630 5.334 -13.873 1.00 82.75 95 LEU A CA 1
ATOM 726 C C . LEU A 1 95 ? 13.248 4.439 -14.962 1.00 82.75 95 LEU A C 1
ATOM 728 O O . LEU A 1 95 ? 14.386 4.665 -15.362 1.00 82.75 95 LEU A O 1
ATOM 732 N N . GLY A 1 96 ? 12.517 3.432 -15.447 1.00 74.12 96 GLY A N 1
ATOM 733 C CA . GLY A 1 96 ? 12.998 2.519 -16.476 1.00 74.12 96 GLY A CA 1
ATOM 734 C C . GLY A 1 96 ? 13.888 1.415 -15.921 1.00 74.12 96 GLY A C 1
ATOM 735 O O . GLY A 1 96 ? 14.674 0.846 -16.670 1.00 74.12 96 GLY A O 1
ATOM 736 N N . TYR A 1 97 ? 13.759 1.073 -14.637 1.00 75.88 97 TYR A N 1
ATOM 737 C CA . TYR A 1 97 ? 14.490 -0.029 -14.017 1.00 75.88 97 TYR A CA 1
ATOM 738 C C . TYR A 1 97 ? 13.531 -1.049 -13.398 1.00 75.88 97 TYR A C 1
ATOM 740 O O . TYR A 1 97 ? 12.498 -0.701 -12.852 1.00 75.88 97 TYR A O 1
ATOM 748 N N . ARG A 1 98 ? 13.869 -2.332 -13.434 1.00 72.00 98 ARG A N 1
ATOM 749 C CA . ARG A 1 98 ? 13.153 -3.405 -12.750 1.00 72.00 98 ARG A CA 1
ATOM 750 C C . ARG A 1 98 ? 13.800 -3.652 -11.396 1.00 72.00 98 ARG A C 1
ATOM 752 O O . ARG A 1 98 ? 14.976 -4.004 -11.333 1.00 72.00 98 ARG A O 1
ATOM 759 N N . PHE A 1 99 ? 13.014 -3.508 -10.334 1.00 68.00 99 PHE A N 1
ATOM 760 C CA . PHE A 1 99 ? 13.423 -3.852 -8.975 1.00 68.00 99 PHE A CA 1
ATOM 761 C C . PHE A 1 99 ? 12.981 -5.274 -8.617 1.00 68.00 99 PHE A C 1
ATOM 763 O O . PHE A 1 99 ? 11.781 -5.576 -8.620 1.00 68.00 99 PHE A O 1
ATOM 770 N N . GLU A 1 100 ? 13.948 -6.131 -8.286 1.00 66.50 100 GLU A N 1
ATOM 771 C CA . GLU A 1 100 ? 13.717 -7.490 -7.801 1.00 66.50 100 GLU A CA 1
ATOM 772 C C . GLU A 1 100 ? 14.246 -7.674 -6.379 1.00 66.50 100 GLU A C 1
ATOM 774 O O . GLU A 1 100 ? 15.421 -7.443 -6.087 1.00 66.50 100 GLU A O 1
ATOM 779 N N . LEU A 1 101 ? 13.355 -8.144 -5.505 1.00 64.56 101 LEU A N 1
ATOM 780 C CA . LEU A 1 101 ? 13.674 -8.617 -4.163 1.00 64.56 101 LEU A CA 1
ATOM 781 C C . LEU A 1 101 ? 13.583 -10.139 -4.160 1.00 64.56 101 LEU A C 1
ATOM 783 O O . LEU A 1 101 ? 12.487 -10.699 -4.200 1.00 64.56 101 LEU A O 1
ATOM 787 N N . ASN A 1 102 ? 14.731 -10.810 -4.096 1.00 64.69 102 ASN A N 1
ATOM 788 C CA . ASN A 1 102 ? 14.780 -12.251 -3.894 1.00 64.69 102 ASN A CA 1
ATOM 789 C C . ASN A 1 102 ? 15.088 -12.543 -2.422 1.00 64.69 102 ASN A C 1
ATOM 791 O O . ASN A 1 102 ? 16.246 -12.516 -2.000 1.00 64.69 102 ASN A O 1
ATOM 795 N N . PHE A 1 103 ? 14.041 -12.827 -1.646 1.00 60.72 103 PHE A N 1
ATOM 796 C CA . PHE A 1 103 ? 14.160 -13.133 -0.218 1.00 60.72 103 PHE A CA 1
ATOM 797 C C . PHE A 1 103 ? 14.910 -14.443 0.053 1.00 60.72 103 PHE A C 1
ATOM 799 O O . PHE A 1 103 ? 15.626 -14.530 1.044 1.00 60.72 103 PHE A O 1
ATOM 806 N N . SER A 1 104 ? 14.812 -15.432 -0.839 1.00 60.72 104 SER A N 1
ATOM 807 C CA . SER A 1 104 ? 15.525 -16.709 -0.702 1.00 60.72 104 SER A CA 1
ATOM 808 C C . SER A 1 104 ? 17.029 -16.572 -0.936 1.00 60.72 104 SER A C 1
ATOM 810 O O . SER A 1 104 ? 17.807 -17.315 -0.349 1.00 60.72 104 SER A O 1
ATOM 812 N N . ALA A 1 105 ? 17.447 -15.620 -1.773 1.00 61.81 105 ALA A N 1
ATOM 813 C CA . ALA A 1 105 ? 18.855 -15.371 -2.076 1.00 61.81 105 ALA A CA 1
ATOM 814 C C . ALA A 1 105 ? 19.454 -14.165 -1.325 1.00 61.81 105 ALA A C 1
ATOM 816 O O . ALA A 1 105 ? 20.625 -13.868 -1.539 1.00 61.81 105 ALA A O 1
ATOM 817 N N . MET A 1 106 ? 18.667 -13.444 -0.509 1.00 63.06 106 MET A N 1
ATOM 818 C CA . MET A 1 106 ? 19.018 -12.129 0.066 1.00 63.06 106 MET A CA 1
ATOM 819 C C . MET A 1 106 ? 19.655 -11.172 -0.957 1.00 63.06 106 MET A C 1
ATOM 821 O O . MET A 1 106 ? 20.608 -10.453 -0.659 1.00 63.06 106 MET A O 1
ATOM 825 N N . LYS A 1 107 ? 19.146 -11.170 -2.192 1.00 66.56 107 LYS A N 1
ATOM 826 C CA . LYS A 1 107 ? 19.658 -10.311 -3.265 1.00 66.56 107 LYS A CA 1
ATOM 827 C C . LYS A 1 107 ? 18.640 -9.241 -3.616 1.00 66.56 107 LYS A C 1
ATOM 829 O O . LYS A 1 107 ? 17.459 -9.530 -3.821 1.00 66.56 107 LYS A O 1
ATOM 834 N N . VAL A 1 108 ? 19.143 -8.015 -3.705 1.00 69.94 108 VAL A N 1
ATOM 835 C CA . VAL A 1 108 ? 18.454 -6.864 -4.283 1.00 69.94 108 VAL A CA 1
ATOM 836 C C . VAL A 1 108 ? 19.100 -6.603 -5.633 1.00 69.94 108 VAL A C 1
ATOM 838 O O . VAL A 1 108 ? 20.315 -6.413 -5.699 1.00 69.94 108 VAL A O 1
ATOM 841 N N . ALA A 1 109 ? 18.308 -6.624 -6.701 1.00 72.00 109 ALA A N 1
ATOM 842 C CA . ALA A 1 109 ? 18.803 -6.383 -8.048 1.00 72.00 109 ALA A CA 1
ATOM 843 C C . ALA A 1 109 ? 17.975 -5.304 -8.752 1.00 72.00 109 ALA A C 1
ATOM 845 O O . ALA A 1 109 ? 16.746 -5.269 -8.647 1.00 72.00 109 ALA A O 1
ATOM 846 N N . ILE A 1 110 ? 18.679 -4.409 -9.448 1.00 70.75 110 ILE A N 1
ATOM 847 C CA . ILE A 1 110 ? 18.108 -3.329 -10.251 1.00 70.75 110 ILE A CA 1
ATOM 848 C C . ILE A 1 110 ? 18.654 -3.500 -11.665 1.00 70.75 110 ILE A C 1
ATOM 850 O O . ILE A 1 110 ? 19.857 -3.374 -11.887 1.00 70.75 110 ILE A O 1
ATOM 854 N N . HIS A 1 111 ? 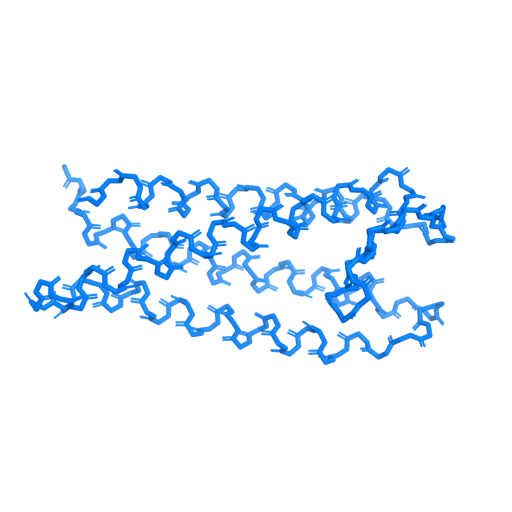17.776 -3.806 -12.613 1.00 75.62 111 HIS A N 1
ATOM 855 C CA . HIS A 1 111 ? 18.137 -4.005 -14.019 1.00 75.62 111 HIS A CA 1
ATOM 856 C C . HIS A 1 111 ? 17.421 -2.977 -14.894 1.00 75.62 111 HIS A C 1
ATOM 858 O O . HIS A 1 111 ? 16.316 -2.584 -14.534 1.00 75.62 111 HIS A O 1
ATOM 864 N N . PRO A 1 112 ? 17.979 -2.525 -16.026 1.00 68.62 112 PRO A N 1
ATOM 865 C CA . PRO A 1 112 ? 17.220 -1.715 -16.975 1.00 68.62 112 PRO A CA 1
ATOM 866 C C . PRO A 1 112 ? 15.964 -2.475 -17.439 1.00 68.62 112 PRO A C 1
ATOM 868 O O . PRO A 1 112 ? 15.997 -3.679 -17.684 1.00 68.62 112 PRO A O 1
ATOM 871 N N . SER A 1 113 ? 14.832 -1.778 -17.482 1.00 66.88 113 SER A N 1
ATOM 872 C CA . SER A 1 113 ? 13.529 -2.315 -17.866 1.00 66.88 113 SER A CA 1
ATOM 873 C C . SER A 1 113 ? 13.320 -2.124 -19.362 1.00 66.88 113 SER A C 1
ATOM 875 O O . SER A 1 113 ? 13.296 -0.998 -19.847 1.00 66.88 113 SER A O 1
ATOM 877 N N . GLU A 1 114 ? 13.071 -3.217 -20.077 1.00 60.34 114 GLU A N 1
ATOM 878 C CA . GLU A 1 114 ? 12.748 -3.194 -21.512 1.00 60.34 114 GLU A CA 1
ATOM 879 C C . GLU A 1 114 ? 11.306 -2.724 -21.806 1.00 60.34 114 GLU A C 1
ATOM 881 O O . GLU A 1 114 ? 10.904 -2.615 -22.961 1.00 60.34 114 GLU A O 1
ATOM 886 N N . PHE A 1 115 ? 10.502 -2.429 -20.774 1.00 59.91 115 PHE A N 1
ATOM 887 C CA . PHE A 1 115 ? 9.077 -2.104 -20.912 1.00 59.91 115 PHE A CA 1
ATOM 888 C C . PHE A 1 115 ? 8.775 -0.604 -20.813 1.00 59.91 115 PHE A C 1
ATOM 890 O O . PHE A 1 115 ? 9.114 0.048 -19.825 1.00 59.91 115 PHE A O 1
ATOM 897 N N . SER A 1 116 ? 8.012 -0.089 -21.779 1.00 53.69 116 SER A N 1
ATOM 898 C CA . SER A 1 116 ? 7.711 1.333 -21.982 1.00 53.69 116 SER A CA 1
ATOM 899 C C . SER A 1 116 ? 6.317 1.766 -21.485 1.00 53.69 116 SER A C 1
ATOM 901 O O . SER A 1 116 ? 5.528 2.321 -22.247 1.00 53.69 116 SER A O 1
ATOM 903 N N . PHE A 1 117 ? 6.008 1.563 -20.195 1.00 66.31 117 PHE A N 1
ATOM 904 C CA . PHE A 1 117 ? 4.825 2.174 -19.542 1.00 66.31 117 PHE A CA 1
ATOM 905 C C . PHE A 1 117 ? 5.179 2.998 -18.289 1.00 66.31 117 PHE A C 1
ATOM 907 O O . PHE A 1 117 ? 4.584 2.788 -17.226 1.00 66.31 117 PHE A O 1
ATOM 914 N N . PRO A 1 118 ? 6.140 3.939 -18.375 1.00 71.38 118 PRO A N 1
ATOM 915 C CA . PRO A 1 118 ? 6.627 4.679 -17.214 1.00 71.38 118 PRO A CA 1
ATOM 916 C C . PRO A 1 118 ? 5.496 5.438 -16.500 1.00 71.38 118 PRO A C 1
ATOM 918 O O . PRO A 1 118 ? 5.358 5.345 -15.282 1.00 71.38 118 PRO A O 1
ATOM 921 N N . ILE A 1 119 ? 4.618 6.122 -17.239 1.00 80.00 119 ILE A N 1
ATOM 922 C CA . ILE A 1 119 ? 3.563 6.962 -16.645 1.00 80.00 119 ILE A CA 1
ATOM 923 C C . ILE A 1 119 ? 2.588 6.145 -15.782 1.00 80.00 119 ILE A C 1
ATOM 925 O O . ILE A 1 119 ? 2.223 6.585 -14.695 1.00 80.00 119 ILE A O 1
ATOM 929 N N . ILE A 1 120 ? 2.198 4.938 -16.211 1.00 77.62 120 ILE A N 1
ATOM 930 C CA . ILE A 1 120 ? 1.289 4.078 -15.431 1.00 77.62 120 ILE A CA 1
ATOM 931 C C . ILE A 1 120 ? 1.949 3.672 -14.111 1.00 77.62 120 ILE A C 1
ATOM 933 O O . ILE A 1 120 ? 1.304 3.679 -13.064 1.00 77.62 120 ILE A O 1
ATOM 937 N N . PHE A 1 121 ? 3.250 3.382 -14.137 1.00 76.94 121 PHE A N 1
ATOM 938 C CA . PHE A 1 121 ? 4.005 3.080 -12.928 1.00 76.94 121 PHE A CA 1
ATOM 939 C C . PHE A 1 121 ? 4.151 4.277 -11.997 1.00 76.94 121 PHE A C 1
ATOM 941 O O . PHE A 1 121 ? 4.033 4.102 -10.787 1.00 76.94 121 PHE A O 1
ATOM 948 N N . LEU A 1 122 ? 4.317 5.486 -12.534 1.00 83.50 122 LEU A N 1
ATOM 949 C CA . LEU A 1 122 ? 4.291 6.704 -11.730 1.00 83.50 122 LEU A CA 1
ATOM 950 C C . LEU A 1 122 ? 2.927 6.891 -11.053 1.00 83.50 122 LEU A C 1
ATOM 952 O O . LEU A 1 122 ? 2.874 7.150 -9.855 1.00 83.50 122 LEU A O 1
ATOM 956 N N . ILE A 1 123 ? 1.825 6.697 -11.785 1.00 82.81 123 ILE A N 1
ATOM 957 C CA . ILE A 1 123 ? 0.467 6.773 -11.227 1.00 82.81 123 ILE A CA 1
ATOM 958 C C . ILE A 1 123 ? 0.288 5.724 -10.122 1.00 82.81 123 ILE A C 1
ATOM 960 O O . ILE A 1 123 ? -0.153 6.061 -9.025 1.00 82.81 123 ILE A O 1
ATOM 964 N N . CYS A 1 124 ? 0.693 4.472 -10.355 1.00 82.25 124 CYS A N 1
ATOM 965 C CA . CYS A 1 124 ? 0.655 3.426 -9.333 1.00 82.25 124 CYS A CA 1
ATOM 966 C C . CYS A 1 124 ? 1.526 3.769 -8.114 1.00 82.25 124 CYS A C 1
ATOM 968 O O . CYS A 1 124 ? 1.104 3.519 -6.987 1.00 82.25 124 CYS A O 1
ATOM 970 N N . ALA A 1 125 ? 2.710 4.356 -8.310 1.00 82.12 125 ALA A N 1
ATOM 971 C CA . ALA A 1 125 ? 3.577 4.795 -7.220 1.00 82.12 125 ALA A CA 1
ATOM 972 C C . ALA A 1 125 ? 2.906 5.895 -6.387 1.00 82.12 125 ALA A C 1
ATOM 974 O O . ALA A 1 125 ? 2.862 5.791 -5.166 1.00 82.12 125 ALA A O 1
ATOM 975 N N . LEU A 1 126 ? 2.316 6.907 -7.027 1.00 86.62 126 LEU A N 1
ATOM 976 C CA . LEU A 1 126 ? 1.613 7.993 -6.338 1.00 86.62 126 LEU A CA 1
ATOM 977 C C . LEU A 1 126 ? 0.381 7.491 -5.574 1.00 86.62 126 LEU A C 1
ATOM 979 O O . LEU A 1 126 ? 0.179 7.863 -4.418 1.00 86.62 126 LEU A O 1
ATOM 983 N N . LEU A 1 127 ? -0.412 6.605 -6.184 1.00 83.44 127 LEU A N 1
ATOM 984 C CA . LEU A 1 127 ? -1.566 5.985 -5.531 1.00 83.44 127 LEU A CA 1
ATOM 985 C C . LEU A 1 127 ? -1.134 5.152 -4.318 1.00 83.44 127 LEU A C 1
ATOM 987 O O . LEU A 1 127 ? -1.703 5.300 -3.239 1.00 83.44 127 LEU A O 1
ATOM 991 N N . MET A 1 128 ? -0.090 4.332 -4.455 1.00 82.75 128 MET A N 1
ATOM 992 C CA . MET A 1 128 ? 0.445 3.548 -3.339 1.00 82.75 128 MET A CA 1
ATOM 993 C C . MET A 1 128 ? 1.060 4.421 -2.243 1.00 82.75 128 MET A C 1
ATOM 995 O O . MET A 1 128 ? 0.875 4.121 -1.063 1.00 82.75 128 MET A O 1
ATOM 999 N N . ALA A 1 129 ? 1.730 5.518 -2.598 1.00 83.94 129 ALA A N 1
ATOM 1000 C CA . ALA A 1 129 ? 2.264 6.478 -1.638 1.00 83.94 129 ALA A CA 1
ATOM 1001 C C . ALA A 1 129 ? 1.135 7.130 -0.829 1.00 83.94 129 ALA A C 1
ATOM 1003 O O . ALA A 1 129 ? 1.215 7.201 0.397 1.00 83.94 129 ALA A O 1
ATOM 1004 N N . PHE A 1 130 ? 0.051 7.538 -1.495 1.00 82.62 130 PHE A N 1
ATOM 1005 C CA . PHE A 1 130 ? -1.122 8.114 -0.839 1.00 82.62 130 PHE A CA 1
ATOM 1006 C C . PHE A 1 130 ? -1.799 7.118 0.111 1.00 82.62 130 PHE A C 1
ATOM 1008 O O . PHE A 1 130 ? -2.095 7.450 1.260 1.00 82.62 130 PHE A O 1
ATOM 1015 N N . ILE A 1 131 ? -1.988 5.874 -0.337 1.00 79.62 131 ILE A N 1
ATOM 1016 C CA . ILE A 1 131 ? -2.517 4.788 0.492 1.00 79.62 131 ILE A CA 1
ATOM 1017 C C . ILE A 1 131 ? -1.623 4.561 1.721 1.00 79.62 131 ILE A C 1
ATOM 1019 O O . ILE A 1 131 ? -2.119 4.500 2.845 1.00 79.62 131 ILE A O 1
ATOM 1023 N N . THR A 1 132 ? -0.306 4.471 1.515 1.00 82.88 132 THR A N 1
ATOM 1024 C CA . THR A 1 132 ? 0.684 4.254 2.581 1.00 82.88 132 THR A CA 1
ATOM 1025 C C . THR A 1 132 ? 0.672 5.401 3.587 1.00 82.88 132 THR A C 1
ATOM 1027 O O . THR A 1 132 ? 0.707 5.154 4.789 1.00 82.88 132 THR A O 1
ATOM 1030 N N . TYR A 1 133 ? 0.548 6.647 3.122 1.00 84.25 133 TYR A N 1
ATOM 1031 C CA . TYR A 1 133 ? 0.418 7.826 3.976 1.00 84.25 133 TYR A CA 1
ATOM 1032 C C . TYR A 1 133 ? -0.856 7.786 4.830 1.00 84.25 133 TYR A C 1
ATOM 1034 O O . TYR A 1 133 ? -0.791 7.986 6.043 1.00 84.25 133 TYR A O 1
ATOM 1042 N N . MET A 1 134 ? -2.009 7.480 4.226 1.00 78.81 134 MET A N 1
ATOM 1043 C CA . MET A 1 134 ? -3.276 7.329 4.954 1.00 78.81 134 MET A CA 1
ATOM 1044 C C . MET A 1 134 ? -3.188 6.221 6.011 1.00 78.81 134 MET A C 1
ATOM 1046 O O . MET A 1 134 ? -3.672 6.398 7.132 1.00 78.81 134 MET A O 1
ATOM 1050 N N . LEU A 1 135 ? -2.521 5.111 5.679 1.00 74.44 135 LEU A N 1
ATOM 1051 C CA . LEU A 1 135 ? -2.257 4.011 6.602 1.00 74.44 135 LEU A CA 1
ATOM 1052 C C . LEU A 1 135 ? -1.359 4.431 7.761 1.00 74.44 135 LEU A C 1
ATOM 1054 O O . LEU A 1 135 ? -1.684 4.173 8.914 1.00 74.44 135 LEU A O 1
ATOM 1058 N N . ALA A 1 136 ? -0.236 5.080 7.451 1.00 77.94 136 ALA A N 1
ATOM 1059 C CA . ALA A 1 136 ? 0.752 5.514 8.426 1.00 77.94 136 ALA A CA 1
ATOM 1060 C C . ALA A 1 136 ? 0.154 6.547 9.379 1.00 77.94 136 ALA A C 1
ATOM 1062 O O . ALA A 1 136 ? 0.377 6.472 10.581 1.00 77.94 136 ALA A O 1
ATOM 1063 N N . ARG A 1 137 ? -0.682 7.455 8.868 1.00 79.31 137 ARG A N 1
ATOM 1064 C CA . ARG A 1 137 ? -1.429 8.413 9.684 1.00 79.31 137 ARG A CA 1
ATOM 1065 C C . ARG A 1 137 ? -2.420 7.718 10.618 1.00 79.31 137 ARG A C 1
ATOM 1067 O O . ARG A 1 137 ? -2.474 8.053 11.796 1.00 79.31 137 ARG A O 1
ATOM 1074 N N . ALA A 1 138 ? -3.186 6.749 10.115 1.00 69.44 138 ALA A N 1
ATOM 1075 C CA . ALA A 1 138 ? -4.086 5.960 10.956 1.00 69.44 138 ALA A CA 1
ATOM 1076 C C . ALA A 1 138 ? -3.311 5.141 12.005 1.00 69.44 138 ALA A C 1
ATOM 1078 O O . ALA A 1 138 ? -3.770 5.011 13.137 1.00 69.44 138 ALA A O 1
ATOM 1079 N N . ALA A 1 139 ? -2.127 4.636 11.642 1.00 70.00 139 ALA A N 1
ATOM 1080 C CA . ALA A 1 139 ? -1.266 3.858 12.520 1.00 70.00 139 ALA A CA 1
ATOM 1081 C C . ALA A 1 139 ? -0.562 4.703 13.596 1.00 70.00 139 ALA A C 1
ATOM 1083 O O . ALA A 1 139 ? -0.380 4.232 14.710 1.00 70.00 139 ALA A O 1
ATOM 1084 N N . TRP A 1 140 ? -0.187 5.944 13.280 1.00 69.88 140 TRP A N 1
ATOM 1085 C CA . TRP A 1 140 ? 0.447 6.890 14.206 1.00 69.88 140 TRP A CA 1
ATOM 1086 C C . TRP A 1 140 ? -0.516 7.400 15.288 1.00 69.88 140 TRP A C 1
ATOM 1088 O O . TRP A 1 140 ? -0.101 7.744 16.389 1.00 69.88 140 TRP A O 1
ATOM 1098 N N . ASP A 1 141 ? -1.814 7.433 14.982 1.00 62.66 141 ASP A N 1
ATOM 1099 C CA . ASP A 1 141 ? -2.875 7.854 15.905 1.00 62.66 141 ASP A CA 1
ATOM 1100 C C . ASP A 1 141 ? -3.301 6.752 16.916 1.00 62.66 141 ASP A C 1
ATOM 1102 O O . ASP A 1 141 ? -4.255 6.955 17.686 1.00 62.66 141 ASP A O 1
ATOM 1106 N N . LEU A 1 142 ? -2.651 5.578 16.905 1.00 59.62 142 LEU A N 1
ATOM 1107 C CA . LEU A 1 142 ? -2.874 4.469 17.850 1.00 59.62 142 LEU A CA 1
ATOM 1108 C C . LEU A 1 142 ? -2.184 4.718 19.193 1.00 59.62 142 LEU A C 1
ATOM 1110 O O . LEU A 1 142 ? -2.932 4.709 20.207 1.00 59.62 142 LEU A O 1
#

pLDDT: mean 71.75, std 9.37, range [42.62, 86.62]

Radius of gyration: 16.4 Å; chains: 1; bounding box: 36×32×49 Å